Protein AF-A0A1M7YBU6-F1 (afdb_monomer_lite)

Organism: NCBI:txid1121345

Sequence (99 aa):
MKKTIQVTYYECPVCGYNHTDRQKVYKHFTSHPIKVNEIVYCKICGAGWNVKARGKEAAIRKAEECFQKHQEEGNIDEVATEAFFLSHGAFGYVRKVET

pLDDT: mean 91.48, std 8.83, range [52.31, 98.06]

Foldseek 3Di:
DDDDDDQDWDAAPVPGDIDSDPVVSVVVNVPDPPDDFDWDAQQQQRDTDGCVVQNPVRRVVVSVVVVVVCVVVVCRQVNLVVNCVVVVRPGHDHDDDDD

Structure (mmCIF, N/CA/C/O backbone):
data_AF-A0A1M7YBU6-F1
#
_entry.id   AF-A0A1M7YBU6-F1
#
loop_
_atom_site.group_PDB
_atom_site.id
_atom_site.type_symbol
_atom_site.label_atom_id
_atom_site.label_alt_id
_atom_site.label_comp_id
_atom_site.label_asym_id
_atom_site.label_entity_id
_atom_site.label_seq_id
_atom_site.pdbx_PDB_ins_code
_atom_site.Cartn_x
_atom_site.Cartn_y
_atom_site.Cartn_z
_atom_site.occupancy
_atom_site.B_iso_or_equiv
_atom_site.auth_seq_id
_atom_site.auth_comp_id
_atom_site.auth_asym_id
_atom_site.auth_atom_id
_atom_site.pdbx_PDB_model_num
ATOM 1 N N . MET A 1 1 ? -2.838 -25.223 -46.817 1.00 52.31 1 MET A N 1
ATOM 2 C CA . MET A 1 1 ? -3.107 -25.075 -45.367 1.00 52.31 1 MET A CA 1
ATOM 3 C C . MET A 1 1 ? -2.268 -23.911 -44.849 1.00 52.31 1 MET A C 1
ATOM 5 O O . MET A 1 1 ? -1.057 -23.954 -45.019 1.00 52.31 1 MET A O 1
ATOM 9 N N . LYS A 1 2 ? -2.877 -22.842 -44.316 1.00 63.44 2 LYS A N 1
ATOM 10 C CA . LYS A 1 2 ? -2.124 -21.715 -43.734 1.00 63.44 2 LYS A CA 1
ATOM 11 C C . LYS A 1 2 ? -1.694 -22.103 -42.317 1.00 63.44 2 LYS A C 1
ATOM 13 O O . LYS A 1 2 ? -2.540 -22.455 -41.503 1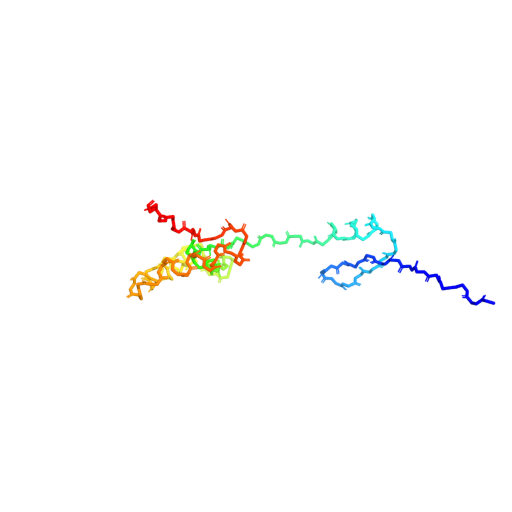.00 63.44 2 LYS A O 1
ATOM 18 N N . LYS A 1 3 ? -0.388 -22.093 -42.049 1.00 68.56 3 LYS A N 1
ATOM 19 C CA . LYS A 1 3 ? 0.174 -22.374 -40.723 1.00 68.56 3 LYS A CA 1
ATOM 20 C C . LYS A 1 3 ? 0.046 -21.100 -39.886 1.00 68.56 3 LYS A C 1
ATOM 22 O O . LYS A 1 3 ? 0.722 -20.117 -40.174 1.00 68.56 3 LYS A O 1
ATOM 27 N N . THR A 1 4 ? -0.840 -21.097 -38.896 1.00 76.31 4 THR A N 1
ATOM 28 C CA . THR A 1 4 ? -0.918 -20.006 -37.917 1.00 76.31 4 THR A CA 1
ATOM 29 C C . THR A 1 4 ? 0.256 -20.154 -36.957 1.00 76.31 4 THR A C 1
ATOM 31 O O . THR A 1 4 ? 0.373 -21.173 -36.280 1.00 76.31 4 THR A O 1
ATOM 34 N N . ILE A 1 5 ? 1.152 -19.169 -36.929 1.00 78.75 5 ILE A N 1
ATOM 35 C CA . ILE A 1 5 ? 2.270 -19.127 -35.983 1.00 78.75 5 ILE A CA 1
ATOM 36 C C . ILE A 1 5 ? 1.824 -18.257 -34.810 1.00 78.75 5 ILE A C 1
ATOM 38 O O . ILE A 1 5 ? 1.546 -17.074 -34.990 1.00 78.75 5 ILE A O 1
ATOM 42 N N . GLN A 1 6 ? 1.734 -18.848 -33.620 1.00 83.19 6 GLN A N 1
ATOM 43 C CA . GLN A 1 6 ? 1.505 -18.109 -32.384 1.00 83.19 6 GLN A CA 1
ATOM 44 C C . GLN A 1 6 ? 2.855 -17.628 -31.850 1.00 83.19 6 GLN A C 1
ATOM 46 O O . GLN A 1 6 ? 3.764 -18.431 -31.645 1.00 83.19 6 GLN A O 1
ATOM 51 N N . VAL A 1 7 ? 2.989 -16.320 -31.644 1.00 83.81 7 VAL A N 1
ATOM 52 C CA . VAL A 1 7 ? 4.200 -15.702 -31.097 1.00 83.81 7 VAL A CA 1
ATOM 53 C C . VAL A 1 7 ? 3.819 -14.963 -29.821 1.00 83.81 7 VAL A C 1
ATOM 55 O O . VAL A 1 7 ? 2.936 -14.108 -29.839 1.00 83.81 7 VAL A O 1
ATOM 58 N N . THR A 1 8 ? 4.479 -15.302 -28.716 1.00 91.25 8 THR A N 1
ATOM 59 C CA . THR A 1 8 ? 4.295 -14.628 -27.427 1.00 91.25 8 THR A CA 1
ATOM 60 C C . THR A 1 8 ? 5.268 -13.463 -27.317 1.00 91.25 8 THR A C 1
ATOM 62 O O . THR A 1 8 ? 6.469 -13.629 -27.537 1.00 91.25 8 THR A O 1
ATOM 65 N N . TYR A 1 9 ? 4.752 -12.298 -26.941 1.00 95.31 9 TYR A N 1
ATOM 66 C CA . TYR A 1 9 ? 5.541 -11.118 -26.614 1.00 95.31 9 TYR A CA 1
ATOM 67 C C . TYR A 1 9 ? 5.463 -10.861 -25.113 1.00 95.31 9 TYR A C 1
ATOM 69 O O . TYR A 1 9 ? 4.416 -11.038 -24.494 1.00 95.31 9 TYR A O 1
ATOM 77 N N . TYR A 1 10 ? 6.581 -10.440 -24.537 1.00 95.69 10 TYR A N 1
ATOM 78 C CA . TYR A 1 10 ? 6.646 -9.903 -23.185 1.00 95.69 10 TYR A CA 1
ATOM 79 C C . TYR A 1 10 ? 6.696 -8.386 -23.296 1.00 95.69 10 TYR A C 1
ATOM 81 O O . TYR A 1 10 ? 7.438 -7.875 -24.130 1.00 95.69 10 TYR A O 1
ATOM 89 N N . GLU A 1 11 ? 5.935 -7.677 -22.472 1.00 95.94 11 GLU A N 1
ATOM 90 C CA . GLU A 1 11 ? 5.840 -6.217 -22.504 1.00 95.94 11 GLU A CA 1
ATOM 91 C C . GLU A 1 11 ? 6.255 -5.615 -21.159 1.00 95.94 11 GLU A C 1
ATOM 93 O O . GLU A 1 11 ? 5.952 -6.149 -20.091 1.00 95.94 11 GLU A O 1
ATOM 98 N N . CYS A 1 12 ? 6.992 -4.510 -21.214 1.00 93.62 12 CYS A N 1
ATOM 99 C CA . CYS A 1 12 ? 7.412 -3.747 -20.054 1.00 93.62 12 CYS A CA 1
ATOM 100 C C . CYS A 1 12 ? 6.250 -2.881 -19.543 1.00 93.62 12 CYS A C 1
ATOM 102 O O . CYS A 1 12 ? 5.810 -1.985 -20.267 1.00 93.62 12 CYS A O 1
ATOM 104 N N . PRO A 1 13 ? 5.824 -3.035 -18.278 1.00 89.06 13 PRO A N 1
ATOM 105 C CA . PRO A 1 13 ? 4.679 -2.298 -17.738 1.00 89.06 13 PRO A CA 1
ATOM 106 C C . PRO A 1 13 ? 4.951 -0.799 -17.537 1.00 89.06 13 PRO A C 1
ATOM 108 O O . PRO A 1 13 ? 4.027 -0.033 -17.290 1.00 89.06 13 PRO A O 1
ATOM 111 N N . VAL A 1 14 ? 6.214 -0.369 -17.610 1.00 89.06 14 VAL A N 1
ATOM 112 C CA . VAL A 1 14 ? 6.605 1.029 -17.373 1.00 89.06 14 VAL A CA 1
ATOM 113 C C . VAL A 1 14 ? 6.471 1.877 -18.639 1.00 89.06 14 VAL A C 1
ATOM 115 O O . VAL A 1 14 ? 6.146 3.057 -18.552 1.00 89.06 14 VAL A O 1
ATOM 118 N N . CYS A 1 15 ? 6.744 1.306 -19.816 1.00 92.94 15 CYS A N 1
ATOM 119 C CA . CYS A 1 15 ? 6.826 2.077 -21.063 1.00 92.94 15 CYS A CA 1
ATOM 120 C C . CYS A 1 15 ? 6.351 1.344 -22.328 1.00 92.94 15 CYS A C 1
ATOM 122 O O . CYS A 1 15 ? 6.478 1.898 -23.417 1.00 92.94 15 CYS A O 1
ATOM 124 N N . GLY A 1 16 ? 5.854 0.108 -22.223 1.00 92.50 16 GLY A N 1
ATOM 125 C CA . GLY A 1 16 ? 5.343 -0.656 -23.367 1.00 92.50 16 GLY A CA 1
ATOM 126 C C . GLY A 1 16 ? 6.417 -1.268 -24.276 1.00 92.50 16 GLY A C 1
ATOM 127 O O . GLY A 1 16 ? 6.088 -1.861 -25.302 1.00 92.50 16 GLY A O 1
ATOM 128 N N . TYR A 1 17 ? 7.709 -1.163 -23.929 1.00 95.81 17 TYR A N 1
ATOM 129 C CA . TYR A 1 17 ? 8.762 -1.881 -24.657 1.00 95.81 17 TYR A CA 1
ATOM 130 C C . TYR A 1 17 ? 8.486 -3.387 -24.622 1.00 95.81 17 TYR A C 1
ATOM 132 O O . TYR A 1 17 ? 8.365 -3.958 -23.538 1.00 95.81 17 TYR A O 1
ATOM 140 N N . ASN A 1 18 ? 8.436 -4.040 -25.783 1.00 96.19 18 ASN A N 1
ATOM 141 C CA . ASN A 1 18 ? 8.180 -5.471 -25.868 1.00 96.19 18 ASN A CA 1
ATOM 142 C C . ASN A 1 18 ? 9.230 -6.225 -26.688 1.00 96.19 18 ASN A C 1
ATOM 144 O O . ASN A 1 18 ? 9.919 -5.672 -27.545 1.00 96.19 18 ASN A O 1
ATOM 148 N N . HIS A 1 19 ? 9.368 -7.514 -26.386 1.00 97.00 19 HIS A N 1
ATOM 149 C CA . HIS A 1 19 ? 10.188 -8.448 -27.148 1.00 97.00 19 HIS A CA 1
ATOM 150 C C . HIS A 1 19 ? 9.649 -9.869 -26.962 1.00 97.00 19 HIS A C 1
ATOM 152 O O . HIS A 1 19 ? 9.101 -10.214 -25.918 1.00 97.00 19 HIS A O 1
ATOM 158 N N . THR A 1 20 ? 9.886 -10.742 -27.937 1.00 96.12 20 THR A N 1
ATOM 159 C CA . THR A 1 20 ? 9.597 -12.186 -27.844 1.00 96.12 20 THR A CA 1
ATOM 160 C C . THR A 1 20 ? 10.491 -12.949 -26.855 1.00 96.12 20 THR A C 1
ATOM 162 O O . THR A 1 20 ? 10.272 -14.127 -26.600 1.00 96.12 20 THR A O 1
ATOM 165 N N . ASP A 1 21 ? 11.505 -12.290 -26.283 1.00 96.06 21 ASP A N 1
ATOM 166 C CA . ASP A 1 21 ? 12.475 -12.876 -25.358 1.00 96.06 21 ASP A CA 1
ATOM 167 C C . ASP A 1 21 ? 12.306 -12.199 -24.002 1.00 96.06 21 ASP A C 1
ATOM 169 O O . ASP A 1 21 ? 12.584 -11.006 -23.832 1.00 96.06 21 ASP A O 1
ATOM 173 N N . ARG A 1 22 ? 11.869 -12.992 -23.025 1.00 95.25 22 ARG A N 1
ATOM 174 C CA . ARG A 1 22 ? 11.638 -12.549 -21.653 1.00 95.25 22 ARG A CA 1
ATOM 175 C C . ARG A 1 22 ? 12.881 -11.924 -21.023 1.00 95.25 22 ARG A C 1
ATOM 177 O O . ARG A 1 22 ? 12.749 -10.955 -20.279 1.00 95.25 22 ARG A O 1
ATOM 184 N N . GLN A 1 23 ? 14.079 -12.448 -21.290 1.00 95.81 23 GLN A N 1
ATOM 185 C CA . GLN A 1 23 ? 15.299 -11.941 -20.657 1.00 95.81 23 GLN A CA 1
ATOM 186 C C . GLN A 1 23 ? 15.640 -10.527 -21.122 1.00 95.81 23 GLN A C 1
ATOM 188 O O . GLN A 1 23 ? 16.130 -9.725 -20.326 1.00 95.81 23 GLN A O 1
ATOM 193 N N . LYS A 1 24 ? 15.355 -10.193 -22.384 1.00 96.50 24 LYS A N 1
ATOM 194 C CA . LYS A 1 24 ? 15.568 -8.836 -22.903 1.00 96.50 24 LYS A CA 1
ATOM 195 C C . LYS A 1 24 ? 14.619 -7.836 -22.262 1.00 96.50 24 LYS A C 1
ATOM 197 O O . LYS A 1 24 ? 15.061 -6.767 -21.850 1.00 96.50 24 LYS A O 1
ATOM 202 N N . VAL A 1 25 ? 13.348 -8.206 -22.110 1.00 96.19 25 VAL A N 1
ATOM 203 C CA . VAL A 1 25 ? 12.357 -7.358 -21.431 1.00 96.19 25 VAL A CA 1
ATOM 204 C C . VAL A 1 25 ? 12.695 -7.202 -19.951 1.00 96.19 25 VAL A C 1
ATOM 206 O O . VAL A 1 25 ? 12.613 -6.095 -19.432 1.00 96.19 25 VAL A O 1
ATOM 209 N N . TYR A 1 26 ? 13.171 -8.260 -19.287 1.00 93.56 26 TYR A N 1
ATOM 210 C CA . TYR A 1 26 ? 13.640 -8.180 -17.902 1.00 93.56 26 TYR A CA 1
ATOM 211 C C . TYR A 1 26 ? 14.849 -7.244 -17.744 1.00 93.56 26 TYR A C 1
ATOM 213 O O . TYR A 1 26 ? 14.811 -6.340 -16.915 1.00 93.56 26 TYR A O 1
ATOM 221 N N . LYS A 1 27 ? 15.895 -7.395 -18.571 1.00 95.75 27 LYS A N 1
ATOM 222 C CA . LYS A 1 27 ? 17.067 -6.497 -18.555 1.00 95.75 27 LYS A CA 1
ATOM 223 C C . LYS A 1 27 ? 16.674 -5.042 -18.820 1.00 95.75 27 LYS A C 1
ATOM 225 O O . LYS A 1 27 ? 17.145 -4.140 -18.131 1.00 95.75 27 LYS A O 1
ATOM 230 N N . HIS A 1 28 ? 15.782 -4.819 -19.785 1.00 94.38 28 HIS A N 1
ATOM 231 C CA . HIS A 1 28 ? 15.202 -3.503 -20.032 1.00 94.38 28 HIS A CA 1
ATOM 232 C C . HIS A 1 28 ? 14.481 -2.971 -18.783 1.00 94.38 28 HIS A C 1
ATOM 234 O O . HIS A 1 28 ? 14.757 -1.853 -18.356 1.00 94.38 28 HIS A O 1
ATOM 240 N N . PHE A 1 29 ? 13.609 -3.772 -18.161 1.00 92.50 29 PHE A N 1
ATOM 241 C CA . PHE A 1 29 ? 12.856 -3.372 -16.973 1.00 92.50 29 PHE A CA 1
ATOM 242 C C . PHE A 1 29 ? 13.783 -2.937 -15.831 1.00 92.50 29 PHE A C 1
ATOM 244 O O . PHE A 1 29 ? 13.562 -1.886 -15.237 1.00 92.50 29 PHE A O 1
ATOM 251 N N . THR A 1 30 ? 14.872 -3.674 -15.589 1.00 92.31 30 THR A N 1
ATOM 252 C CA . THR A 1 30 ? 15.860 -3.332 -14.549 1.00 92.31 30 THR A CA 1
ATOM 253 C C . THR A 1 30 ? 16.644 -2.042 -14.809 1.00 92.31 30 THR A C 1
ATOM 255 O O . THR A 1 30 ? 17.285 -1.537 -13.893 1.00 92.31 30 THR A O 1
ATOM 258 N N . SER A 1 31 ? 16.611 -1.501 -16.033 1.00 91.62 31 SER A N 1
ATOM 259 C CA . SER A 1 31 ? 17.235 -0.207 -16.346 1.00 91.62 31 SER A CA 1
ATOM 260 C C . SER A 1 31 ? 16.385 0.991 -15.924 1.00 91.62 31 SER A C 1
ATOM 262 O O . SER A 1 31 ? 16.906 2.102 -15.815 1.00 91.62 31 SER A O 1
ATOM 264 N N . HIS A 1 32 ? 15.087 0.784 -15.665 1.00 89.12 32 HIS A N 1
ATOM 265 C CA . HIS A 1 32 ? 14.244 1.854 -15.153 1.00 89.12 32 HIS A CA 1
ATOM 266 C C . HIS A 1 32 ? 14.689 2.231 -13.740 1.00 89.12 32 HIS A C 1
ATOM 268 O O . HIS A 1 32 ? 14.842 1.355 -12.885 1.00 89.12 32 HIS A O 1
ATOM 274 N N . PRO A 1 33 ? 14.866 3.531 -13.452 1.00 84.38 33 PRO A N 1
ATOM 275 C CA . PRO A 1 33 ? 15.187 3.971 -12.108 1.00 84.38 33 PRO A CA 1
ATOM 276 C C . PRO A 1 33 ? 13.997 3.694 -11.182 1.00 84.38 33 PRO A C 1
ATOM 278 O O . PRO A 1 33 ? 12.974 4.381 -11.241 1.00 84.38 33 PRO A O 1
ATOM 281 N N . ILE A 1 34 ? 14.138 2.710 -10.292 1.00 72.81 34 ILE A N 1
ATOM 282 C CA . ILE A 1 34 ? 13.163 2.459 -9.229 1.00 72.81 34 ILE A CA 1
ATOM 283 C C . ILE A 1 34 ? 13.303 3.580 -8.198 1.00 72.81 34 ILE A C 1
ATOM 285 O O . ILE A 1 34 ? 14.178 3.560 -7.334 1.00 72.81 34 ILE A O 1
ATOM 289 N N . LYS A 1 35 ? 12.441 4.594 -8.289 1.00 70.31 35 LYS A N 1
ATOM 290 C CA . LYS A 1 35 ? 12.304 5.601 -7.234 1.00 70.31 35 LYS A CA 1
ATOM 291 C C . LYS A 1 35 ? 11.394 5.037 -6.153 1.00 70.31 35 LYS A C 1
ATOM 293 O O . LYS A 1 35 ? 10.174 5.061 -6.296 1.00 70.31 35 LYS A O 1
ATOM 298 N N . VAL A 1 36 ? 11.987 4.547 -5.070 1.00 65.50 36 VAL A N 1
ATOM 299 C CA . VAL A 1 36 ? 11.225 4.210 -3.866 1.00 65.50 36 VAL A CA 1
ATOM 300 C C . VAL A 1 36 ? 10.815 5.524 -3.211 1.00 65.50 36 VAL A C 1
ATOM 302 O O . VAL A 1 36 ? 11.631 6.220 -2.611 1.00 65.50 36 VAL A O 1
ATOM 305 N N . ASN A 1 37 ? 9.554 5.909 -3.388 1.00 73.94 37 ASN A N 1
ATOM 306 C CA . ASN A 1 37 ? 8.972 6.964 -2.576 1.00 73.94 37 ASN A CA 1
ATOM 307 C C . ASN A 1 37 ? 8.617 6.348 -1.223 1.00 73.94 37 ASN A C 1
ATOM 309 O O . ASN A 1 37 ? 7.870 5.374 -1.177 1.00 73.94 37 ASN A O 1
ATOM 313 N N . GLU A 1 38 ? 9.143 6.903 -0.134 1.00 89.31 38 GLU A N 1
ATOM 314 C CA . GLU A 1 38 ? 8.682 6.534 1.203 1.00 89.31 38 GLU A CA 1
ATOM 315 C C . GLU A 1 38 ? 7.221 6.990 1.332 1.00 89.31 38 GLU A C 1
ATOM 317 O O . GLU A 1 38 ? 6.900 8.172 1.161 1.00 89.31 38 GLU A O 1
ATOM 322 N N . ILE A 1 39 ? 6.327 6.028 1.550 1.00 93.56 39 ILE A N 1
ATOM 323 C CA . ILE A 1 39 ? 4.899 6.251 1.750 1.00 93.56 39 ILE A CA 1
ATOM 324 C C . ILE A 1 39 ? 4.566 5.822 3.174 1.00 93.56 39 ILE A C 1
ATOM 326 O O . ILE A 1 39 ? 4.915 4.717 3.589 1.00 93.56 39 ILE A O 1
ATOM 330 N N . VAL A 1 40 ? 3.877 6.685 3.913 1.00 95.19 40 VAL A N 1
ATOM 331 C CA . VAL A 1 40 ? 3.262 6.311 5.190 1.00 95.19 40 VAL A CA 1
ATOM 332 C C . VAL A 1 40 ? 1.843 5.856 4.901 1.00 95.19 40 VAL A C 1
ATOM 334 O O . VAL A 1 40 ? 1.121 6.566 4.207 1.00 95.19 40 VAL A O 1
ATOM 337 N N . TYR A 1 41 ? 1.448 4.693 5.413 1.00 95.69 41 TYR A N 1
ATOM 338 C CA . TYR A 1 41 ? 0.130 4.116 5.162 1.00 95.69 41 TYR A CA 1
ATOM 339 C C . TYR A 1 41 ? -0.745 4.117 6.412 1.00 95.69 41 TYR A C 1
ATOM 341 O O . TYR A 1 41 ? -0.262 3.884 7.522 1.00 95.69 41 TYR A O 1
ATOM 349 N N . CYS A 1 42 ? -2.050 4.291 6.222 1.00 96.75 42 CYS A N 1
ATOM 350 C CA . CYS A 1 42 ? -3.037 3.897 7.213 1.00 96.75 42 CYS A CA 1
ATOM 351 C C . CYS A 1 42 ? -3.112 2.369 7.214 1.00 96.75 42 CYS A C 1
ATOM 353 O O . CYS A 1 42 ? -3.375 1.755 6.181 1.00 96.75 42 CYS A O 1
ATOM 355 N N . LYS A 1 43 ? -2.894 1.741 8.373 1.00 90.50 43 LYS A N 1
ATOM 356 C CA . LYS A 1 43 ? -2.889 0.272 8.474 1.00 90.50 43 LYS A CA 1
ATOM 357 C C . LYS A 1 43 ? -4.269 -0.363 8.306 1.00 90.50 43 LYS A C 1
ATOM 359 O O . LYS A 1 43 ? -4.331 -1.556 8.044 1.00 90.50 43 LYS A O 1
ATOM 364 N N . ILE A 1 44 ? -5.340 0.416 8.456 1.00 95.94 44 ILE A N 1
ATOM 365 C CA . ILE A 1 44 ? -6.720 -0.069 8.344 1.00 95.94 44 ILE A CA 1
ATOM 366 C C . ILE A 1 44 ? -7.148 -0.127 6.884 1.00 95.94 44 ILE A C 1
ATOM 368 O O . ILE A 1 44 ? -7.473 -1.199 6.399 1.00 95.94 44 ILE A O 1
ATOM 372 N N . CYS A 1 45 ? -7.080 0.994 6.167 1.00 96.00 45 CYS A N 1
ATOM 373 C CA . CYS A 1 45 ? -7.600 1.090 4.801 1.00 96.00 45 CYS A CA 1
ATOM 374 C C . CYS A 1 45 ? -6.529 1.013 3.701 1.00 96.00 45 CYS A C 1
ATOM 376 O O . CYS A 1 45 ? -6.863 0.961 2.522 1.00 96.00 45 CYS A O 1
ATOM 378 N N . GLY A 1 46 ? -5.238 1.059 4.050 1.00 94.38 46 GLY A N 1
ATOM 379 C CA . GLY A 1 46 ? -4.140 1.054 3.077 1.00 94.38 46 GLY A CA 1
ATOM 380 C C . GLY A 1 46 ? -3.936 2.376 2.326 1.00 94.38 46 GLY A C 1
ATOM 381 O O . GLY A 1 46 ? -3.084 2.445 1.441 1.00 94.38 46 GLY A O 1
ATOM 382 N N . ALA A 1 47 ? -4.663 3.447 2.670 1.00 96.19 47 ALA A N 1
ATOM 383 C CA . ALA A 1 47 ? -4.414 4.779 2.116 1.00 96.19 47 ALA A CA 1
ATOM 384 C C . ALA A 1 47 ? -2.979 5.237 2.429 1.00 96.19 47 ALA A C 1
ATOM 386 O O . ALA A 1 47 ? -2.500 5.036 3.544 1.00 96.19 47 ALA A O 1
ATOM 387 N N . GLY A 1 48 ? -2.294 5.841 1.452 1.00 94.81 48 GLY A N 1
ATOM 388 C CA . GLY A 1 48 ? -0.873 6.187 1.542 1.00 94.81 48 GLY A CA 1
ATOM 389 C C . GLY A 1 48 ? -0.572 7.664 1.284 1.00 94.81 48 GLY A C 1
ATOM 390 O O . GLY A 1 48 ? -1.134 8.279 0.377 1.00 94.81 48 GLY A O 1
ATOM 391 N N . TRP A 1 49 ? 0.374 8.227 2.039 1.00 96.19 49 TRP A N 1
ATOM 392 C CA . TRP A 1 49 ? 0.855 9.603 1.892 1.00 96.19 49 TRP A CA 1
ATOM 393 C C . TRP A 1 49 ? 2.355 9.651 1.618 1.00 96.19 49 TRP A C 1
ATOM 395 O O . TRP A 1 49 ? 3.164 9.071 2.340 1.00 96.19 49 TRP A O 1
ATOM 405 N N . ASN A 1 50 ? 2.730 10.383 0.570 1.00 93.56 50 ASN A N 1
ATOM 406 C CA . ASN A 1 50 ? 4.111 10.495 0.118 1.00 93.56 50 ASN A CA 1
ATOM 407 C C . ASN A 1 50 ? 4.937 11.418 1.029 1.00 93.56 50 ASN A C 1
ATOM 409 O O . ASN A 1 50 ? 4.654 12.615 1.137 1.00 93.56 50 ASN A O 1
ATOM 413 N N . VAL A 1 51 ? 5.994 10.867 1.630 1.00 93.62 51 VAL A N 1
ATOM 414 C CA . VAL A 1 51 ? 6.906 11.585 2.534 1.00 93.62 51 VAL A CA 1
ATOM 415 C C . VAL A 1 51 ? 7.662 12.691 1.810 1.00 93.62 51 VAL A C 1
ATOM 417 O O . VAL A 1 51 ? 7.803 13.786 2.345 1.00 93.62 51 VAL A O 1
ATOM 420 N N . LYS A 1 52 ? 8.103 12.463 0.572 1.00 89.88 52 LYS A N 1
ATOM 421 C CA . LYS A 1 52 ? 8.829 13.473 -0.210 1.00 89.88 52 LYS A CA 1
ATOM 422 C C . LYS A 1 52 ? 7.963 14.697 -0.520 1.00 89.88 52 LYS A C 1
ATOM 424 O O . LYS A 1 52 ? 8.482 15.804 -0.593 1.00 89.88 52 LYS A O 1
ATOM 429 N N . ALA A 1 53 ? 6.65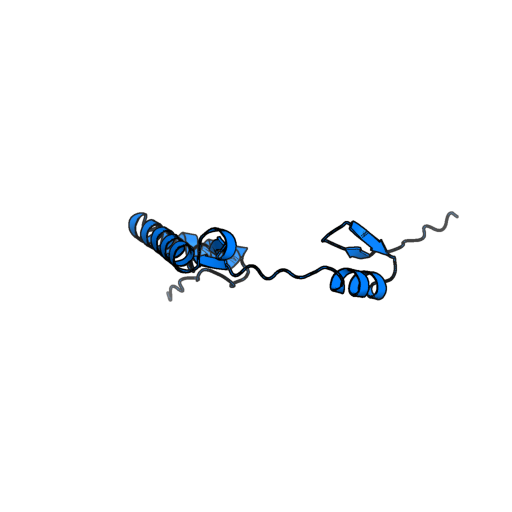8 14.505 -0.708 1.00 88.88 53 ALA A N 1
ATOM 430 C CA . ALA A 1 53 ? 5.737 15.590 -1.037 1.00 88.88 53 ALA A CA 1
ATOM 431 C C . ALA A 1 53 ? 5.324 16.436 0.179 1.00 88.88 53 ALA A C 1
ATOM 433 O O . ALA A 1 53 ? 5.003 17.609 0.014 1.00 88.88 53 ALA A O 1
ATOM 434 N N . ARG A 1 54 ? 5.275 15.849 1.383 1.00 87.56 54 ARG A N 1
ATOM 435 C CA . ARG A 1 54 ? 4.687 16.495 2.575 1.00 87.56 54 ARG A CA 1
ATOM 436 C C . ARG A 1 54 ? 5.636 16.645 3.763 1.00 87.56 54 ARG A C 1
ATOM 438 O O . ARG A 1 54 ? 5.329 17.397 4.679 1.00 87.56 54 ARG A O 1
ATOM 445 N N . GLY A 1 55 ? 6.759 15.938 3.761 1.00 93.69 55 GLY A N 1
ATOM 446 C CA . GLY A 1 55 ? 7.558 15.693 4.956 1.00 93.69 55 GLY A CA 1
ATOM 447 C C . GLY A 1 55 ? 7.026 14.502 5.756 1.00 93.69 55 GLY A C 1
ATOM 448 O O . GLY A 1 55 ? 5.841 14.158 5.702 1.00 93.69 55 GLY A O 1
ATOM 449 N N . LYS A 1 56 ? 7.924 13.854 6.503 1.00 93.06 56 LYS A N 1
ATOM 450 C CA . LYS A 1 56 ? 7.631 12.615 7.236 1.00 93.06 56 LYS A CA 1
ATOM 451 C C . LYS A 1 56 ? 6.556 12.814 8.302 1.00 93.06 56 LYS A C 1
ATOM 453 O O . LYS A 1 56 ? 5.586 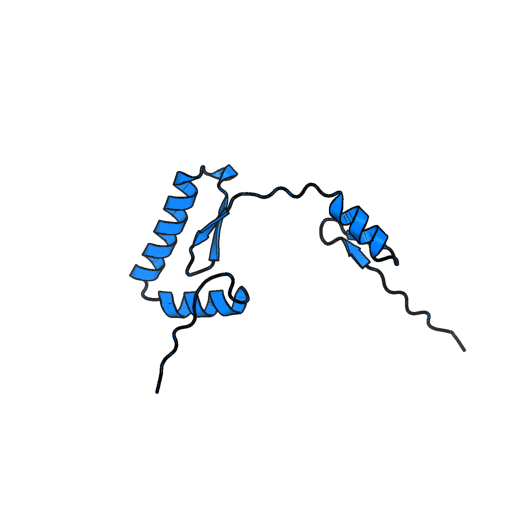12.066 8.331 1.00 93.06 56 LYS A O 1
ATOM 458 N N . GLU A 1 57 ? 6.686 13.856 9.117 1.00 96.00 57 GLU A N 1
ATOM 459 C CA . GLU A 1 57 ? 5.742 14.159 10.202 1.00 96.00 57 GLU A CA 1
ATOM 460 C C . GLU A 1 57 ? 4.330 14.441 9.678 1.00 96.00 57 GLU A C 1
ATOM 462 O O . GLU A 1 57 ? 3.353 13.905 10.193 1.00 96.00 57 GLU A O 1
ATOM 467 N N . ALA A 1 58 ? 4.206 15.217 8.598 1.00 95.81 58 ALA A N 1
ATOM 468 C CA . ALA A 1 58 ? 2.906 15.517 8.006 1.00 95.81 58 ALA A CA 1
ATOM 469 C C . ALA A 1 58 ? 2.259 14.290 7.340 1.00 95.81 58 ALA A C 1
ATOM 471 O O . ALA A 1 58 ? 1.032 14.177 7.331 1.00 95.81 58 ALA A O 1
ATOM 472 N N . ALA A 1 59 ? 3.060 13.377 6.776 1.00 96.56 59 ALA A N 1
ATOM 473 C CA . ALA A 1 59 ? 2.566 12.107 6.248 1.00 96.56 59 ALA A CA 1
ATOM 474 C C . ALA A 1 59 ? 2.070 11.182 7.374 1.00 96.56 59 ALA A C 1
ATOM 476 O O . ALA A 1 59 ? 0.997 10.599 7.237 1.00 96.56 59 ALA A O 1
ATOM 477 N N . ILE A 1 60 ? 2.799 11.113 8.498 1.00 96.06 60 ILE A N 1
ATOM 478 C CA . ILE A 1 60 ? 2.389 10.373 9.704 1.00 96.06 60 ILE A CA 1
ATOM 479 C C . ILE A 1 60 ? 1.082 10.930 10.260 1.00 96.06 60 ILE A C 1
ATOM 481 O O . ILE A 1 60 ? 0.108 10.188 10.356 1.00 96.06 60 ILE A O 1
ATOM 485 N N . ARG A 1 61 ? 1.015 12.243 10.507 1.00 97.38 61 ARG A N 1
ATOM 486 C CA . ARG A 1 61 ? -0.192 12.890 11.036 1.00 97.38 61 ARG A CA 1
ATOM 487 C C . ARG A 1 61 ? -1.419 12.607 10.170 1.00 97.38 61 ARG A C 1
ATOM 489 O O . ARG A 1 61 ? -2.499 12.357 10.681 1.00 97.38 61 ARG A O 1
ATOM 496 N N . LYS A 1 62 ? -1.266 12.595 8.843 1.00 97.44 62 LYS A N 1
ATOM 497 C CA . LYS A 1 62 ? -2.370 12.280 7.924 1.00 97.44 62 LYS A CA 1
ATOM 498 C C . LYS A 1 62 ? -2.822 10.822 7.986 1.00 97.44 62 LYS A C 1
ATOM 500 O O . LYS A 1 62 ? -4.018 10.567 7.864 1.00 97.44 62 LYS A O 1
ATOM 505 N N . ALA A 1 63 ? -1.898 9.886 8.187 1.00 96.50 63 ALA A N 1
ATOM 506 C CA . ALA A 1 63 ? -2.249 8.488 8.408 1.00 96.50 63 ALA A CA 1
ATOM 507 C C . ALA A 1 63 ? -2.989 8.287 9.739 1.00 96.50 63 ALA A C 1
ATOM 509 O O . ALA A 1 63 ? -3.948 7.518 9.787 1.00 96.50 63 ALA A O 1
ATOM 510 N N . GLU A 1 64 ? 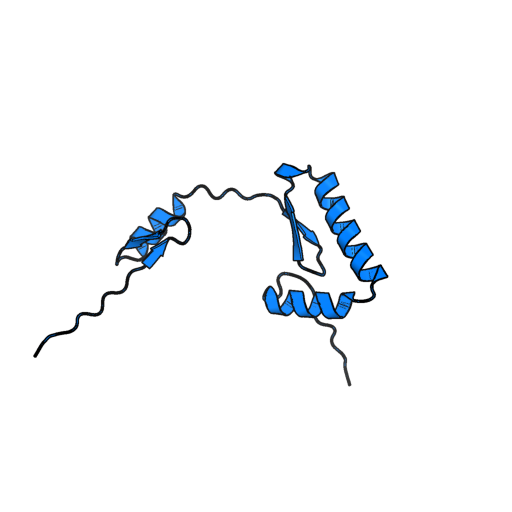-2.590 9.016 10.784 1.00 96.44 64 GLU A N 1
ATOM 511 C CA . GLU A 1 64 ? -3.259 9.021 12.091 1.00 96.44 64 GLU A CA 1
ATOM 512 C C . GLU A 1 64 ? -4.655 9.651 12.021 1.00 96.44 64 GLU A C 1
ATOM 514 O O . GLU A 1 64 ? -5.612 9.037 12.479 1.00 96.44 64 GLU A O 1
ATOM 519 N N . GLU A 1 65 ? -4.802 10.811 11.372 1.00 97.75 65 GLU A N 1
ATOM 520 C CA . GLU A 1 65 ? -6.106 11.447 11.116 1.00 97.75 65 GLU A CA 1
ATOM 521 C C . GLU A 1 65 ? -7.051 10.494 10.361 1.00 97.75 65 GLU A C 1
ATOM 523 O O . GLU A 1 65 ? -8.231 10.384 10.685 1.00 97.75 65 GLU A O 1
ATOM 528 N N . CYS A 1 66 ? -6.536 9.759 9.367 1.00 97.88 66 CYS A N 1
ATOM 529 C CA . CYS A 1 66 ? -7.323 8.762 8.642 1.00 97.88 66 CYS A CA 1
ATOM 530 C C . CYS A 1 66 ? -7.764 7.608 9.550 1.00 97.88 66 CYS A C 1
ATOM 532 O O . CYS A 1 66 ? -8.896 7.145 9.446 1.00 97.88 66 CYS A O 1
ATOM 534 N N . PHE A 1 67 ? -6.881 7.138 10.434 1.00 96.06 67 PHE A N 1
ATOM 535 C CA . PHE A 1 67 ? -7.221 6.102 11.404 1.00 96.06 67 PHE A CA 1
ATOM 536 C C . PHE A 1 67 ? -8.302 6.578 12.380 1.00 96.06 67 PHE A C 1
ATOM 538 O O . PHE A 1 67 ? -9.294 5.878 12.559 1.00 96.06 67 PHE A O 1
ATOM 545 N N . GLN A 1 68 ? -8.148 7.775 12.954 1.00 97.50 68 GLN A N 1
ATOM 546 C CA . GLN A 1 68 ? -9.134 8.367 13.863 1.00 97.50 68 GLN A CA 1
ATOM 547 C C . GLN A 1 68 ? -10.504 8.495 13.202 1.00 97.50 68 GLN A C 1
ATOM 549 O O . GLN A 1 68 ? -11.503 8.110 13.799 1.00 97.50 68 GLN A O 1
ATOM 554 N N . LYS A 1 69 ? -10.548 8.915 11.935 1.00 98.06 69 LYS A N 1
ATOM 555 C CA . LYS A 1 69 ? -11.798 8.978 11.177 1.00 98.06 69 LYS A CA 1
ATOM 556 C C . LYS A 1 69 ? -12.516 7.621 11.110 1.00 98.06 69 LYS A C 1
ATOM 558 O O . LYS A 1 69 ? -13.720 7.565 11.325 1.00 98.06 69 LYS A O 1
ATOM 563 N N . HIS A 1 70 ? -11.793 6.522 10.878 1.00 97.19 70 HIS A N 1
ATOM 564 C CA . HIS A 1 70 ? -12.396 5.182 10.899 1.00 97.19 70 HIS A CA 1
ATOM 565 C C . HIS A 1 70 ? -12.913 4.782 12.288 1.00 97.19 70 HIS A C 1
ATOM 567 O O . HIS A 1 70 ? -13.904 4.058 12.393 1.00 97.19 70 HIS A O 1
ATOM 573 N N . GLN A 1 71 ? -12.257 5.247 13.358 1.00 95.00 71 GLN A N 1
ATOM 574 C CA . GLN A 1 71 ? -12.748 5.046 14.723 1.00 95.00 71 GLN A CA 1
ATOM 575 C C . GLN A 1 71 ? -14.052 5.810 14.966 1.00 95.00 71 GLN A C 1
ATOM 577 O O . GLN A 1 71 ? -14.998 5.232 15.493 1.00 95.00 71 GLN A O 1
ATOM 582 N N . GLU A 1 72 ? -14.114 7.077 14.557 1.00 97.81 72 GLU A N 1
ATOM 583 C CA . GLU A 1 72 ? -15.299 7.933 14.699 1.00 97.81 72 GLU A CA 1
ATOM 584 C C . GLU A 1 72 ? -16.490 7.414 13.883 1.00 97.81 72 GLU A C 1
ATOM 586 O O . GLU A 1 72 ? -17.623 7.435 14.356 1.00 97.81 72 GLU A O 1
ATOM 591 N N . GLU A 1 73 ? -16.234 6.900 12.679 1.00 97.62 73 GLU A N 1
ATOM 592 C CA . GLU A 1 73 ? -17.252 6.292 11.816 1.00 97.62 73 GLU A CA 1
ATOM 593 C C . GLU A 1 73 ? -17.638 4.868 12.253 1.00 97.62 73 GLU A C 1
ATOM 595 O O . GLU A 1 73 ? -18.616 4.317 11.751 1.00 97.62 73 GLU A O 1
ATOM 600 N N . GLY A 1 74 ? -16.884 4.250 13.171 1.00 96.94 74 GLY A N 1
ATOM 601 C CA . GLY A 1 74 ? -17.139 2.891 13.658 1.00 96.94 74 GLY A CA 1
ATOM 602 C C . GLY A 1 74 ? -16.976 1.794 12.597 1.00 96.94 74 GLY A C 1
ATOM 603 O O . GLY A 1 74 ? -17.464 0.683 12.790 1.00 96.94 74 GLY A O 1
ATOM 604 N N . ASN A 1 75 ? -16.292 2.079 11.484 1.00 97.31 75 ASN A N 1
ATOM 605 C CA . ASN A 1 75 ? -16.206 1.204 10.307 1.00 97.31 75 ASN A CA 1
ATOM 606 C C . ASN A 1 75 ? -14.879 0.430 10.196 1.00 97.31 75 ASN A C 1
ATOM 608 O O . ASN A 1 75 ? -14.586 -0.153 9.152 1.00 97.31 75 ASN A O 1
ATOM 612 N N . ILE A 1 76 ? -14.074 0.400 11.265 1.00 96.56 76 ILE A N 1
ATOM 613 C CA . ILE A 1 76 ? -12.717 -0.174 11.251 1.00 96.56 76 ILE A CA 1
ATOM 614 C C . ILE A 1 76 ? -12.712 -1.614 10.738 1.00 96.56 76 ILE A C 1
ATOM 616 O O . ILE A 1 76 ? -11.922 -1.930 9.858 1.00 96.56 76 ILE A O 1
ATOM 620 N N . ASP A 1 77 ? -13.571 -2.485 11.272 1.00 96.00 77 ASP A N 1
ATOM 621 C CA . ASP A 1 77 ? -13.536 -3.911 10.931 1.00 96.00 77 ASP A CA 1
ATOM 622 C C . ASP A 1 77 ? -13.948 -4.184 9.482 1.00 96.00 77 ASP A C 1
ATOM 624 O O . ASP A 1 77 ? -13.363 -5.048 8.828 1.00 96.00 77 ASP A O 1
ATOM 628 N N . GLU A 1 78 ? -14.945 -3.451 8.982 1.00 96.56 78 GLU A N 1
ATOM 629 C CA . GLU A 1 78 ? -15.411 -3.554 7.598 1.00 96.56 78 GLU A CA 1
ATOM 630 C C . GLU A 1 78 ? -14.300 -3.123 6.638 1.00 96.56 78 GLU A C 1
ATOM 632 O O . GLU A 1 78 ? -13.875 -3.903 5.784 1.00 96.56 78 GLU A O 1
ATOM 637 N N . VAL A 1 79 ? -13.747 -1.926 6.857 1.00 97.44 79 VAL A N 1
ATOM 638 C CA . VAL A 1 79 ? -12.688 -1.355 6.019 1.00 97.44 79 VAL A CA 1
ATOM 639 C C . VAL A 1 79 ? -11.397 -2.172 6.112 1.00 97.44 79 VAL A C 1
ATOM 641 O O . VAL A 1 79 ? -10.737 -2.398 5.099 1.00 97.44 79 VAL A O 1
ATOM 644 N N . ALA A 1 80 ? -11.034 -2.655 7.303 1.00 97.19 80 ALA A N 1
ATOM 645 C CA . ALA A 1 80 ? -9.872 -3.519 7.491 1.00 97.19 80 ALA A CA 1
ATOM 646 C C . ALA A 1 80 ? -10.033 -4.848 6.744 1.00 97.19 80 ALA A C 1
ATOM 648 O O . ALA A 1 80 ? -9.069 -5.334 6.152 1.00 97.19 80 ALA A O 1
ATOM 649 N N . THR A 1 81 ? -11.238 -5.420 6.740 1.00 97.00 81 THR A N 1
ATOM 650 C CA . THR A 1 81 ? -11.519 -6.671 6.029 1.00 97.00 81 THR A CA 1
ATOM 651 C C . THR A 1 81 ? -11.443 -6.459 4.519 1.00 97.00 81 THR A C 1
ATOM 653 O O . THR A 1 81 ? -10.792 -7.236 3.819 1.00 97.00 81 THR A O 1
ATOM 656 N N . GLU A 1 82 ? -12.044 -5.384 4.008 1.00 96.69 82 GLU A N 1
ATOM 657 C CA . GLU A 1 82 ? -11.977 -5.032 2.589 1.00 96.69 82 GLU A CA 1
ATOM 658 C C . GLU A 1 82 ? -10.528 -4.796 2.140 1.00 96.69 82 GLU A C 1
ATOM 660 O O . GLU A 1 82 ? -10.062 -5.408 1.173 1.00 96.69 82 GLU A O 1
ATOM 665 N N . ALA A 1 83 ? -9.781 -3.978 2.886 1.00 97.06 83 ALA A N 1
ATOM 666 C CA . ALA A 1 83 ? -8.379 -3.705 2.603 1.00 97.06 83 ALA A CA 1
ATOM 667 C C . ALA A 1 83 ? -7.539 -4.987 2.616 1.00 97.06 83 ALA A C 1
ATOM 669 O O . ALA A 1 83 ? -6.679 -5.156 1.749 1.00 97.06 83 ALA A O 1
ATOM 670 N N . PHE A 1 84 ? -7.810 -5.918 3.534 1.00 96.94 84 PHE A N 1
ATOM 671 C CA . PHE A 1 84 ? -7.132 -7.211 3.582 1.00 96.94 84 PHE A CA 1
ATOM 672 C C . PHE A 1 84 ? -7.326 -8.004 2.292 1.00 96.94 84 PHE A C 1
ATOM 674 O O . PHE A 1 84 ? -6.344 -8.451 1.697 1.00 96.94 84 PHE A O 1
ATOM 681 N N . PHE A 1 85 ? -8.561 -8.139 1.809 1.00 96.56 85 PHE A N 1
ATOM 682 C CA . PHE A 1 85 ? -8.821 -8.901 0.588 1.00 96.56 85 PHE A CA 1
ATOM 683 C C . PHE A 1 85 ? -8.288 -8.206 -0.669 1.00 96.56 85 PHE A C 1
ATOM 685 O O . PHE A 1 85 ? -7.643 -8.859 -1.489 1.00 96.56 85 PHE A O 1
ATOM 692 N N . LEU A 1 86 ? -8.472 -6.889 -0.805 1.00 95.31 86 LEU A N 1
ATOM 693 C CA . LEU A 1 86 ? -7.990 -6.139 -1.973 1.00 95.31 86 LEU A CA 1
ATOM 694 C C . LEU A 1 86 ? -6.459 -6.100 -2.052 1.00 95.31 86 LEU A C 1
ATOM 696 O O . LEU A 1 86 ? -5.874 -6.182 -3.134 1.00 95.31 86 LEU A O 1
ATOM 700 N N . SER A 1 87 ? -5.795 -6.001 -0.901 1.00 94.00 87 SER A N 1
ATOM 701 C CA . SER A 1 87 ? -4.335 -5.927 -0.819 1.00 94.00 87 SER A CA 1
ATOM 702 C C . SER A 1 87 ? -3.649 -7.285 -0.676 1.00 94.00 87 SER A C 1
ATOM 704 O O . SER A 1 87 ? -2.428 -7.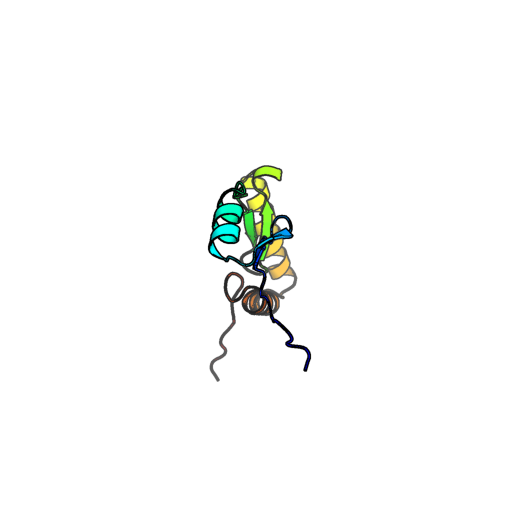328 -0.533 1.00 94.00 87 SER A O 1
ATOM 706 N N . HIS A 1 88 ? -4.406 -8.386 -0.711 1.00 94.62 88 HIS A N 1
ATOM 707 C CA . HIS A 1 88 ? -3.891 -9.738 -0.474 1.00 94.62 88 HIS A CA 1
ATOM 708 C C . HIS A 1 88 ? -3.125 -9.854 0.862 1.00 94.62 88 HIS A C 1
ATOM 710 O O . HIS A 1 88 ? -2.092 -10.516 0.954 1.00 94.62 88 HIS A O 1
ATOM 716 N N . GLY A 1 89 ? -3.633 -9.186 1.899 1.00 92.94 89 GLY A N 1
ATOM 717 C CA . GLY A 1 89 ? -3.105 -9.214 3.261 1.00 92.94 89 GLY A CA 1
ATOM 718 C C . GLY A 1 89 ? -1.984 -8.219 3.565 1.00 92.94 89 GLY A C 1
ATOM 719 O O . GLY A 1 89 ? -1.409 -8.285 4.650 1.00 92.94 89 GLY A O 1
ATOM 720 N N . ALA A 1 90 ? -1.659 -7.295 2.655 1.00 92.50 90 ALA A N 1
ATOM 721 C CA . ALA A 1 90 ? -0.658 -6.258 2.923 1.00 92.50 90 ALA A CA 1
ATOM 722 C C . ALA A 1 90 ? -1.162 -5.161 3.885 1.00 92.50 90 ALA A C 1
ATOM 724 O O . ALA A 1 90 ? -0.366 -4.563 4.611 1.00 92.50 90 ALA A O 1
ATOM 725 N N . PHE A 1 91 ? -2.472 -4.906 3.901 1.00 94.38 91 PHE A N 1
ATOM 726 C CA . PHE A 1 91 ? -3.143 -3.929 4.761 1.00 94.38 91 PHE A CA 1
ATOM 727 C C . PHE A 1 91 ? -4.392 -4.525 5.401 1.00 94.38 91 PHE A C 1
ATOM 729 O O . PHE A 1 91 ? -4.922 -5.520 4.918 1.00 94.38 91 PHE A O 1
ATOM 736 N N . GLY A 1 92 ? -4.881 -3.890 6.465 1.00 94.44 92 GLY A N 1
ATOM 737 C CA . GLY A 1 92 ? -6.084 -4.326 7.156 1.00 94.44 92 GLY A CA 1
ATOM 738 C C . GLY A 1 92 ? -5.904 -5.641 7.917 1.00 94.44 92 GLY A C 1
ATOM 739 O O . GLY A 1 92 ? -4.793 -6.124 8.145 1.00 94.44 92 GLY A O 1
ATOM 740 N N . TYR A 1 93 ? -7.022 -6.201 8.361 1.00 95.81 93 TYR A N 1
ATOM 7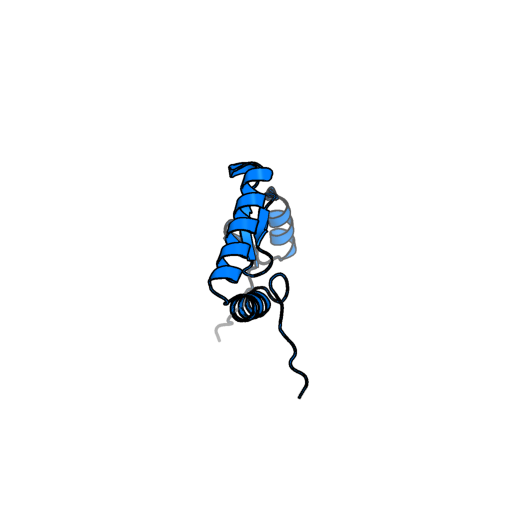41 C CA . TYR A 1 93 ? -7.098 -7.463 9.087 1.00 95.81 93 TYR A CA 1
ATOM 742 C C . TYR A 1 93 ? -8.487 -8.073 8.911 1.00 95.81 93 TYR A C 1
ATOM 744 O O . TYR A 1 93 ? -9.439 -7.381 8.565 1.00 95.81 93 TYR A O 1
ATOM 752 N N . VAL A 1 94 ? -8.615 -9.365 9.213 1.00 95.12 94 VAL A N 1
ATOM 753 C CA . VAL A 1 94 ? -9.912 -10.048 9.266 1.00 95.12 94 VAL A CA 1
ATOM 754 C C . VAL A 1 94 ? -10.210 -10.417 10.712 1.00 95.12 94 VAL A C 1
ATOM 756 O O . VAL A 1 94 ? -9.415 -11.106 11.359 1.00 95.12 94 VAL A O 1
ATOM 759 N N . ARG A 1 95 ? -11.360 -9.974 11.227 1.00 89.88 95 ARG A N 1
ATOM 760 C CA . ARG A 1 95 ? -11.841 -10.399 12.545 1.00 89.88 95 ARG A CA 1
ATOM 761 C C . ARG A 1 95 ? -12.301 -11.854 12.453 1.00 89.88 95 ARG A C 1
ATOM 763 O O . ARG A 1 95 ? -13.212 -12.169 11.692 1.00 89.88 95 ARG A O 1
ATOM 770 N N . LYS A 1 96 ? -11.696 -12.746 13.237 1.00 85.94 96 LYS A N 1
ATOM 771 C CA . LYS A 1 96 ? -12.202 -14.114 13.403 1.00 85.94 96 LYS A CA 1
ATOM 772 C C . LYS A 1 96 ? -13.282 -14.111 14.479 1.00 85.94 96 LYS A C 1
ATOM 774 O O . LYS A 1 96 ? -13.048 -13.599 15.569 1.00 85.94 96 LYS A O 1
ATOM 779 N N . VAL A 1 97 ? -14.445 -14.669 14.164 1.00 83.19 97 VAL A N 1
ATOM 780 C CA . VAL A 1 97 ? -15.488 -14.962 15.150 1.00 83.19 97 VAL A CA 1
ATOM 781 C C . VAL A 1 97 ? -15.489 -16.471 15.328 1.00 83.19 97 VAL A C 1
ATOM 783 O O . VAL A 1 97 ? -15.740 -17.200 14.372 1.00 83.19 97 VAL A O 1
ATOM 786 N N . GLU A 1 98 ? -15.132 -16.927 16.523 1.00 78.12 98 GLU A N 1
ATOM 787 C CA . GLU A 1 98 ? -15.281 -18.329 16.902 1.00 78.12 98 GLU A CA 1
ATOM 788 C C . GLU A 1 98 ? -16.730 -18.531 17.353 1.00 78.12 98 GLU A C 1
ATOM 790 O O . GLU A 1 98 ? -17.227 -17.789 18.202 1.00 78.12 98 GLU A O 1
ATOM 795 N N . THR A 1 99 ? -17.415 -19.473 16.709 1.00 63.62 99 THR A N 1
ATOM 796 C CA . THR A 1 99 ? -18.787 -19.901 17.024 1.00 63.62 99 THR A CA 1
ATOM 797 C C . THR A 1 99 ? -18.781 -21.202 17.791 1.00 63.62 99 THR A C 1
ATOM 799 O O . THR A 1 99 ? -18.010 -22.093 17.364 1.00 63.62 99 THR A O 1
#

Radius of gyration: 21.19 Å; chains: 1; bounding box: 36×42×62 Å

Secondary structure (DSSP, 8-state):
---PPP---EE-TTT--EES-HHHHHHHHHHS------EEE-TTT--EEEHHHH-HHHHHHHHHHHHHHHHHTT-HHHHHHHHHHHTTTSS--------